Protein AF-A0A2S4JMT6-F1 (afdb_monomer)

pLDDT: mean 76.38, std 19.63, range [36.38, 97.0]

Secondary structure (DSSP, 8-state):
-----------------------------------PPPSS--EEHHHHHHHHHHHHHH-EEEE--TTSPPEEEE-SSGGGEEEEEEEE-SS-SSGGG-EEEEEEETTEEP-TTTEEEEETTEEEEHHHHHSPTTPPPPTT--SB----S--

Mean predicted aligned error: 13.07 Å

Nearest PDB structures (foldseek):
  2mj6-assembly1_A  TM=2.760E-01  e=1.254E+00  Streptomyces coelicolor A3(2)
  8eqz-assembly1_B  TM=3.797E-01  e=4.577E+00  Homo sapiens
  6gzx-assembly1_b1  TM=2.491E-01  e=8.479E+00  Thermus thermophilus HB8

Structure (mmCIF, N/CA/C/O backbone):
data_AF-A0A2S4JMT6-F1
#
_entry.id   AF-A0A2S4JMT6-F1
#
loop_
_atom_site.group_PDB
_atom_site.id
_atom_site.type_symbol
_atom_site.label_atom_id
_atom_site.label_alt_id
_atom_site.label_comp_id
_atom_site.label_asym_id
_atom_site.label_entity_id
_atom_site.label_seq_id
_atom_site.pdbx_PDB_ins_code
_atom_site.Cartn_x
_atom_site.Cartn_y
_atom_site.Cartn_z
_atom_site.occupancy
_atom_site.B_iso_or_equiv
_atom_site.auth_seq_id
_atom_sit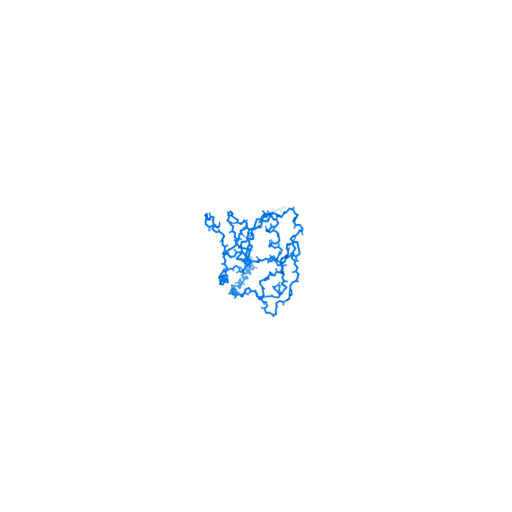e.auth_comp_id
_atom_site.auth_asym_id
_atom_site.auth_atom_id
_atom_site.pdbx_PDB_model_num
ATOM 1 N N . MET A 1 1 ? 59.082 70.471 -15.779 1.00 41.16 1 MET A N 1
ATOM 2 C CA . MET A 1 1 ? 57.908 71.253 -16.223 1.00 41.16 1 MET A CA 1
ATOM 3 C C . MET A 1 1 ? 57.078 70.387 -17.171 1.00 41.16 1 MET A C 1
ATOM 5 O O . MET A 1 1 ? 57.614 69.914 -18.160 1.00 41.16 1 MET A O 1
ATOM 9 N N . ARG A 1 2 ? 55.826 70.086 -16.802 1.00 39.19 2 ARG A N 1
ATOM 10 C CA . ARG A 1 2 ? 54.745 69.527 -17.658 1.00 39.19 2 ARG A CA 1
ATOM 11 C C . ARG A 1 2 ? 54.065 70.693 -18.427 1.00 39.19 2 ARG A C 1
ATOM 13 O O . ARG A 1 2 ? 54.326 71.822 -18.012 1.00 39.19 2 ARG A O 1
ATOM 20 N N . PRO A 1 3 ? 53.047 70.509 -19.304 1.00 58.06 3 PRO A N 1
ATOM 21 C CA . PRO A 1 3 ? 52.655 69.427 -20.250 1.00 58.06 3 PRO A CA 1
ATOM 22 C C . PRO A 1 3 ? 52.138 69.988 -21.619 1.00 58.06 3 PRO A C 1
ATOM 24 O O . PRO A 1 3 ? 52.069 71.195 -21.746 1.00 58.06 3 PRO A O 1
ATOM 27 N N . VAL A 1 4 ? 51.715 69.144 -22.587 1.00 45.31 4 VAL A N 1
ATOM 28 C CA . VAL A 1 4 ? 50.576 69.294 -23.566 1.00 45.31 4 VAL A CA 1
ATOM 29 C C . VAL A 1 4 ? 50.489 67.930 -24.308 1.00 45.31 4 VAL A C 1
ATOM 31 O O . VAL A 1 4 ? 51.451 67.577 -24.974 1.00 45.31 4 VAL A O 1
ATOM 34 N N . ILE A 1 5 ? 49.628 66.941 -24.013 1.00 49.69 5 ILE A N 1
ATOM 35 C CA . ILE A 1 5 ? 48.172 66.680 -24.199 1.00 49.69 5 ILE A CA 1
ATOM 36 C C . ILE A 1 5 ? 47.653 66.656 -25.659 1.00 49.69 5 ILE A C 1
ATOM 38 O O . ILE A 1 5 ? 47.797 67.632 -26.385 1.00 49.69 5 ILE A O 1
ATOM 42 N N . PHE A 1 6 ? 46.917 65.562 -25.954 1.00 40.28 6 PHE A N 1
ATOM 43 C CA . PHE A 1 6 ? 45.933 65.285 -27.026 1.00 40.28 6 PHE A CA 1
ATOM 44 C C . PHE A 1 6 ? 46.486 64.504 -28.241 1.00 40.28 6 PHE A C 1
ATOM 46 O O . PHE A 1 6 ? 47.580 64.775 -28.699 1.00 40.28 6 PHE A O 1
ATOM 53 N N . LEU A 1 7 ? 45.821 63.496 -28.826 1.00 41.53 7 LEU A N 1
ATOM 54 C CA . LEU A 1 7 ? 44.419 63.060 -28.794 1.00 41.53 7 LEU A CA 1
ATOM 55 C C . LEU A 1 7 ? 44.310 61.664 -29.475 1.00 41.53 7 LEU A C 1
ATOM 57 O O . LEU A 1 7 ? 45.077 61.364 -30.381 1.00 41.53 7 LEU A O 1
ATOM 61 N N . ARG A 1 8 ? 43.251 60.919 -29.129 1.00 44.44 8 ARG A N 1
ATOM 62 C CA . ARG A 1 8 ? 42.564 59.835 -29.883 1.00 44.44 8 ARG A CA 1
ATOM 63 C C . ARG A 1 8 ? 43.313 58.531 -30.157 1.00 44.44 8 ARG A C 1
ATOM 65 O O . ARG A 1 8 ? 44.068 58.415 -31.110 1.00 44.44 8 ARG A O 1
ATOM 72 N N . SER A 1 9 ? 42.859 57.481 -29.482 1.00 48.38 9 SER A N 1
ATOM 73 C CA . SER A 1 9 ? 42.228 56.347 -30.171 1.00 48.38 9 SER A CA 1
ATOM 74 C C . SER A 1 9 ? 41.332 55.612 -29.182 1.00 48.38 9 SER A C 1
ATOM 76 O O . SER A 1 9 ? 41.787 54.858 -28.330 1.00 48.38 9 SER A O 1
ATOM 78 N N . ALA A 1 10 ? 40.039 55.914 -29.268 1.00 49.84 10 ALA A N 1
ATOM 79 C CA . ALA A 1 10 ? 38.990 55.053 -28.761 1.00 49.84 10 ALA A CA 1
ATOM 80 C C . ALA A 1 10 ? 38.895 53.855 -29.704 1.00 49.84 10 ALA A C 1
ATOM 82 O O . ALA A 1 10 ? 38.782 54.087 -30.903 1.00 49.84 10 ALA A O 1
ATOM 83 N N . LEU A 1 11 ? 38.883 52.618 -29.207 1.00 44.47 11 LEU A N 1
ATOM 84 C CA . LEU A 1 11 ? 38.161 51.559 -29.908 1.00 44.47 11 LEU A CA 1
ATOM 85 C C . LEU A 1 11 ? 37.846 50.365 -28.998 1.00 44.47 11 LEU A C 1
ATOM 87 O O . LEU A 1 11 ? 38.727 49.733 -28.427 1.00 44.47 11 LEU A O 1
ATOM 91 N N . ALA A 1 12 ? 36.546 50.085 -28.959 1.00 49.06 12 ALA A N 1
ATOM 92 C CA . ALA A 1 12 ? 35.906 48.794 -28.748 1.00 49.06 12 ALA A CA 1
ATOM 93 C C . ALA A 1 12 ? 36.090 48.094 -27.392 1.00 49.06 12 ALA A C 1
ATOM 95 O O . ALA A 1 12 ? 36.741 47.061 -27.259 1.00 49.06 12 ALA A O 1
ATOM 96 N N . LEU A 1 13 ? 35.311 48.582 -26.426 1.00 43.62 13 LEU A N 1
ATOM 97 C CA . LEU A 1 13 ? 34.627 47.746 -25.443 1.00 43.62 13 LEU A CA 1
ATOM 98 C C . LEU A 1 13 ? 33.766 46.699 -26.192 1.00 43.62 13 LEU A C 1
ATOM 100 O O . LEU A 1 13 ? 32.631 46.985 -26.571 1.00 43.62 13 LEU A O 1
ATOM 104 N N . SER A 1 14 ? 34.311 45.511 -26.473 1.00 46.12 14 SER A N 1
ATOM 105 C CA . SER A 1 14 ? 33.536 44.411 -27.065 1.00 46.12 14 SER A CA 1
ATOM 106 C C . SER A 1 14 ? 32.769 43.672 -25.979 1.00 46.12 14 SER A C 1
ATOM 108 O O . SER A 1 14 ? 33.278 42.799 -25.281 1.00 46.12 14 SER A O 1
ATOM 110 N N . LEU A 1 15 ? 31.512 44.081 -25.869 1.00 46.81 15 LEU A N 1
ATOM 111 C CA . LEU A 1 15 ? 30.407 43.336 -25.302 1.00 46.81 15 LEU A CA 1
ATOM 112 C C . LEU A 1 15 ? 30.307 41.972 -26.021 1.00 46.81 15 LEU A C 1
ATOM 114 O O . LEU A 1 15 ? 29.934 41.912 -27.188 1.00 46.81 15 LEU A O 1
ATOM 118 N N . ALA A 1 16 ? 30.619 40.879 -25.331 1.00 46.53 16 ALA A N 1
ATOM 119 C CA . ALA A 1 16 ? 30.166 39.535 -25.704 1.00 46.53 16 ALA A CA 1
ATOM 120 C C . ALA A 1 16 ? 29.554 38.855 -24.473 1.00 46.53 16 ALA A C 1
ATOM 122 O O . ALA A 1 16 ? 29.935 37.773 -24.035 1.00 46.53 16 ALA A O 1
ATOM 123 N N . LEU A 1 17 ? 28.586 39.565 -23.896 1.00 46.56 17 LEU A N 1
ATOM 124 C CA . LEU A 1 17 ? 27.494 38.998 -23.127 1.00 46.56 17 LEU A CA 1
ATOM 125 C C . LEU A 1 17 ? 26.659 38.167 -24.116 1.00 46.56 17 LEU A C 1
ATOM 127 O O . LEU A 1 17 ? 25.979 38.765 -24.938 1.00 46.56 17 LEU A O 1
ATOM 131 N N . CYS A 1 18 ? 26.804 36.839 -24.119 1.00 43.44 18 CYS A N 1
ATOM 132 C CA . CYS A 1 18 ? 25.814 35.849 -24.591 1.00 43.44 18 CYS A CA 1
ATOM 133 C C . CYS A 1 18 ? 26.478 34.476 -24.759 1.00 43.44 18 CYS A C 1
ATOM 135 O O . CYS A 1 18 ? 26.670 33.987 -25.865 1.00 43.44 18 CYS A O 1
ATOM 137 N N . LEU A 1 19 ? 26.824 33.835 -23.646 1.00 44.47 19 LEU A N 1
ATOM 138 C CA . LEU A 1 19 ? 26.991 32.377 -23.607 1.00 44.47 19 LEU A CA 1
ATOM 139 C C . LEU A 1 19 ? 26.554 31.832 -22.245 1.00 44.47 19 LEU A C 1
ATOM 141 O O . LEU A 1 19 ? 27.105 30.878 -21.717 1.00 44.47 19 LEU A O 1
ATOM 145 N N . ILE A 1 20 ? 25.496 32.423 -21.689 1.00 49.88 20 ILE A N 1
ATOM 146 C CA . ILE A 1 20 ? 24.568 31.636 -20.885 1.00 49.88 20 ILE A CA 1
ATOM 147 C C . ILE A 1 20 ? 23.574 31.111 -21.909 1.00 49.88 20 ILE A C 1
ATOM 149 O O . ILE A 1 20 ? 22.512 31.689 -22.117 1.00 49.88 20 ILE A O 1
ATOM 153 N N . ALA A 1 21 ? 23.963 30.057 -22.628 1.00 50.31 21 ALA A N 1
ATOM 154 C CA . ALA A 1 21 ? 22.945 29.197 -23.192 1.00 50.31 21 ALA A CA 1
ATOM 155 C C . ALA A 1 21 ? 22.113 28.758 -21.983 1.00 50.31 21 ALA A C 1
ATOM 157 O O . ALA A 1 21 ? 22.683 28.143 -21.073 1.00 50.31 21 ALA A O 1
ATOM 158 N N . PRO A 1 22 ? 20.809 29.072 -21.892 1.00 44.34 22 PRO A N 1
ATOM 159 C CA . PRO A 1 22 ? 19.992 28.234 -21.056 1.00 44.34 22 PRO A CA 1
ATOM 160 C C . PRO A 1 22 ? 20.200 26.846 -21.659 1.00 44.34 22 PRO A C 1
ATOM 162 O O . PRO A 1 22 ? 19.823 26.597 -22.806 1.00 44.34 22 PRO A O 1
ATOM 165 N N . LEU A 1 23 ? 20.824 25.938 -20.904 1.00 45.91 23 LEU A N 1
ATOM 166 C CA . LEU A 1 23 ? 20.412 24.552 -20.985 1.00 45.91 23 LEU A CA 1
ATOM 167 C C . LEU A 1 23 ? 18.925 24.594 -20.624 1.00 45.91 23 LEU A C 1
ATOM 169 O O . LEU A 1 23 ? 18.527 24.350 -19.490 1.00 45.91 23 LEU A O 1
ATOM 173 N N . ALA A 1 24 ? 18.093 24.941 -21.605 1.00 43.03 24 ALA A N 1
ATOM 174 C CA . ALA A 1 24 ? 16.809 24.329 -21.765 1.00 43.03 24 ALA A CA 1
ATOM 175 C C . ALA A 1 24 ? 17.160 22.856 -21.947 1.00 43.03 24 ALA A C 1
ATOM 177 O O . ALA A 1 24 ? 17.302 22.345 -23.055 1.00 43.03 24 ALA A O 1
ATOM 178 N N . THR A 1 25 ? 17.392 22.187 -20.816 1.00 45.88 25 THR A N 1
ATOM 179 C CA . THR A 1 25 ? 16.994 20.810 -20.658 1.00 45.88 25 THR A CA 1
ATOM 180 C C . THR A 1 25 ? 15.616 20.787 -21.279 1.00 45.88 25 THR A C 1
ATOM 182 O O . THR A 1 25 ? 14.672 21.370 -20.742 1.00 45.88 25 THR A O 1
ATOM 185 N N . LEU A 1 26 ? 15.527 20.207 -22.479 1.00 39.06 26 LEU A N 1
ATOM 186 C CA . LEU A 1 26 ? 14.291 19.610 -22.923 1.00 39.06 26 LEU A CA 1
ATOM 187 C C . LEU A 1 26 ? 13.885 18.766 -21.720 1.00 39.06 26 LEU A C 1
ATOM 189 O O . LEU A 1 26 ? 14.462 17.709 -21.464 1.00 39.06 26 LEU A O 1
ATOM 193 N N . HIS A 1 27 ? 12.971 19.298 -20.910 1.00 40.47 27 HIS A N 1
ATOM 194 C CA . HIS A 1 27 ? 12.158 18.482 -20.052 1.00 40.47 27 HIS A CA 1
ATOM 195 C C . HIS A 1 27 ? 11.484 17.590 -21.071 1.00 40.47 27 HIS A C 1
ATOM 197 O O . HIS A 1 27 ? 10.571 18.019 -21.779 1.00 40.47 27 HIS A O 1
ATOM 203 N N . ALA A 1 28 ? 12.040 16.395 -21.248 1.00 39.59 28 ALA A N 1
ATOM 204 C CA . ALA A 1 28 ? 11.325 15.319 -21.863 1.00 39.59 28 ALA A CA 1
ATOM 205 C C . ALA A 1 28 ? 10.047 15.243 -21.036 1.00 39.59 28 ALA A C 1
ATOM 207 O O . ALA A 1 28 ? 10.032 14.717 -19.924 1.00 39.59 28 ALA A O 1
ATOM 208 N N . SER A 1 29 ? 8.978 15.842 -21.556 1.00 42.84 29 SER A N 1
ATOM 209 C CA . SER A 1 29 ? 7.625 15.452 -21.230 1.00 42.84 29 SER A CA 1
ATOM 210 C C . SER A 1 29 ? 7.503 14.054 -21.819 1.00 42.84 29 SER A C 1
ATOM 212 O O . SER A 1 29 ? 6.924 13.833 -22.880 1.00 42.84 29 SER A O 1
ATOM 214 N N . GLY A 1 30 ? 8.207 13.111 -21.187 1.00 43.75 30 GLY A N 1
ATOM 215 C CA . GLY A 1 30 ? 7.976 11.707 -21.378 1.00 43.75 30 GLY A CA 1
ATOM 216 C C . GLY A 1 30 ? 6.520 11.563 -21.018 1.00 43.75 30 GLY A C 1
ATOM 217 O O . GLY A 1 30 ? 6.140 11.836 -19.878 1.00 43.75 30 GLY A O 1
ATOM 218 N N . ARG A 1 31 ? 5.698 11.248 -22.021 1.00 44.75 31 ARG A N 1
ATOM 219 C CA . ARG A 1 31 ? 4.368 10.696 -21.800 1.00 44.75 31 ARG A CA 1
ATOM 220 C C . ARG A 1 31 ? 4.530 9.737 -20.632 1.00 44.75 31 ARG A C 1
ATOM 222 O O . ARG A 1 31 ? 5.296 8.784 -20.756 1.00 44.75 31 ARG A O 1
ATOM 229 N N . ILE A 1 32 ? 3.938 10.069 -19.485 1.00 49.00 32 ILE A N 1
ATOM 230 C CA . ILE A 1 32 ? 3.978 9.200 -18.316 1.00 49.00 32 ILE A CA 1
ATOM 231 C C . ILE A 1 32 ? 3.219 7.970 -18.784 1.00 49.00 32 ILE A C 1
ATOM 233 O O . ILE A 1 32 ? 1.994 7.997 -18.870 1.00 49.00 32 ILE A O 1
ATOM 237 N N . ALA A 1 33 ? 3.950 6.957 -19.238 1.00 51.31 33 ALA A N 1
ATOM 238 C CA . ALA A 1 33 ? 3.353 5.701 -19.613 1.00 51.31 33 ALA A CA 1
ATOM 239 C C . ALA A 1 33 ? 2.625 5.211 -18.358 1.00 51.31 33 ALA A C 1
ATOM 241 O O . ALA A 1 33 ? 3.193 5.126 -17.267 1.00 51.31 33 ALA A O 1
ATOM 242 N N . ILE A 1 34 ? 1.317 5.034 -18.489 1.00 54.62 34 ILE A N 1
ATOM 243 C CA . ILE A 1 34 ? 0.459 4.529 -17.426 1.00 54.62 34 ILE A CA 1
ATOM 244 C C . ILE A 1 34 ? 0.787 3.035 -17.334 1.00 54.62 34 ILE A C 1
ATOM 246 O O . ILE A 1 34 ? 0.268 2.240 -18.109 1.00 54.62 34 ILE A O 1
ATOM 250 N N . HIS A 1 35 ? 1.723 2.670 -16.455 1.00 61.09 35 HIS A N 1
ATOM 251 C CA . HIS A 1 35 ? 2.130 1.278 -16.237 1.00 61.09 35 HIS A CA 1
ATOM 252 C C . HIS A 1 35 ? 1.276 0.637 -15.145 1.00 61.09 35 HIS A C 1
ATOM 254 O O . HIS A 1 35 ? 1.479 0.994 -13.984 1.00 61.09 35 HIS A O 1
ATOM 260 N N . PRO A 1 36 ? 0.348 -0.279 -15.471 1.00 65.38 36 PRO A N 1
ATOM 261 C CA . PRO A 1 36 ? -0.585 -0.820 -14.489 1.00 65.38 36 PRO A CA 1
ATOM 262 C C . PRO A 1 36 ? 0.155 -1.335 -13.253 1.00 65.38 36 PRO A C 1
ATOM 264 O O . PRO A 1 36 ? 1.253 -1.887 -13.350 1.00 65.38 36 PRO A O 1
ATOM 267 N N . ALA A 1 37 ? -0.432 -1.116 -12.078 1.00 71.19 37 ALA A N 1
ATOM 268 C CA . ALA A 1 37 ? 0.124 -1.673 -10.857 1.00 71.19 37 ALA A CA 1
ATOM 269 C C . ALA A 1 37 ? 0.213 -3.210 -10.977 1.00 71.19 37 ALA A C 1
ATOM 271 O O . ALA A 1 37 ? -0.699 -3.820 -11.540 1.00 71.19 37 ALA A O 1
ATOM 272 N N . PRO A 1 38 ? 1.295 -3.835 -10.478 1.00 75.56 38 PRO A N 1
ATOM 273 C CA . PRO A 1 38 ? 1.465 -5.282 -10.565 1.00 75.56 38 PRO A CA 1
ATOM 274 C C . PRO A 1 38 ? 0.361 -6.020 -9.795 1.00 75.56 38 PRO A C 1
ATOM 276 O O . PRO A 1 38 ? -0.194 -5.474 -8.841 1.00 75.56 38 PRO A O 1
ATOM 279 N N . ASP A 1 39 ? 0.081 -7.263 -10.190 1.00 76.25 39 ASP A N 1
ATOM 280 C CA . ASP A 1 39 ? -0.805 -8.187 -9.474 1.00 76.25 39 ASP A CA 1
ATOM 281 C C . ASP A 1 39 ? 0.004 -9.424 -9.025 1.00 76.25 39 ASP A C 1
ATOM 283 O O . ASP A 1 39 ? 0.557 -10.118 -9.885 1.00 76.25 39 ASP A O 1
ATOM 287 N N . PRO A 1 40 ? 0.156 -9.691 -7.711 1.00 84.06 40 PRO A N 1
ATOM 288 C CA . PRO A 1 40 ? -0.391 -8.937 -6.579 1.00 84.06 40 PRO A CA 1
ATOM 289 C C . PRO A 1 40 ? 0.210 -7.530 -6.433 1.00 84.06 40 PRO A C 1
ATOM 291 O O . PRO A 1 40 ? 1.371 -7.284 -6.782 1.00 84.06 40 PRO A O 1
ATOM 294 N N . PHE A 1 41 ? -0.580 -6.607 -5.868 1.00 88.75 41 PHE A N 1
ATOM 295 C CA . PHE A 1 41 ? -0.157 -5.219 -5.663 1.00 88.75 41 PHE A CA 1
ATOM 296 C C . PHE A 1 41 ? 1.081 -5.140 -4.774 1.00 88.75 41 PHE A C 1
ATOM 298 O O . PHE A 1 41 ? 1.085 -5.588 -3.629 1.00 88.75 41 PHE A O 1
ATOM 305 N N . THR A 1 42 ? 2.130 -4.517 -5.301 1.00 92.31 42 THR A N 1
ATOM 306 C CA . THR A 1 42 ? 3.393 -4.294 -4.601 1.00 92.31 42 THR A CA 1
ATOM 307 C C . THR A 1 42 ? 3.933 -2.906 -4.907 1.00 92.31 42 THR A C 1
ATOM 309 O O . THR A 1 42 ? 3.702 -2.325 -5.970 1.00 92.31 42 THR A O 1
ATOM 312 N N . LEU A 1 43 ? 4.699 -2.367 -3.965 1.00 91.62 43 LEU A N 1
ATOM 313 C CA . LEU A 1 43 ? 5.297 -1.044 -4.074 1.00 91.62 43 LEU A CA 1
ATOM 314 C C . LEU A 1 43 ? 6.711 -1.128 -4.634 1.00 91.62 43 LEU A C 1
ATOM 316 O O . LEU A 1 43 ? 7.448 -2.071 -4.350 1.00 91.62 43 LEU A O 1
ATOM 320 N N . ASN A 1 44 ? 7.130 -0.108 -5.381 1.00 90.69 44 ASN A N 1
ATOM 321 C CA . ASN A 1 44 ? 8.559 0.084 -5.621 1.00 90.69 44 ASN A CA 1
ATOM 322 C C . ASN A 1 44 ? 9.259 0.578 -4.339 1.00 90.69 44 ASN A C 1
ATOM 324 O O . ASN A 1 44 ? 8.609 0.999 -3.381 1.00 90.69 44 ASN A O 1
ATOM 328 N N . SER A 1 45 ? 10.595 0.581 -4.333 1.00 89.62 45 SER A N 1
ATOM 329 C CA . SER A 1 45 ? 11.403 0.979 -3.168 1.00 89.62 45 SER A CA 1
ATOM 330 C C . SER A 1 45 ? 11.023 2.347 -2.578 1.00 89.62 45 SER A C 1
ATOM 332 O O . SER A 1 45 ? 10.984 2.509 -1.359 1.00 89.62 45 SER A O 1
ATOM 334 N N . ARG A 1 46 ? 10.744 3.345 -3.430 1.00 89.62 46 ARG A N 1
ATOM 335 C CA . ARG A 1 46 ? 10.426 4.713 -2.995 1.00 89.62 46 ARG A CA 1
ATOM 336 C C . ARG A 1 46 ? 9.056 4.768 -2.331 1.00 89.62 46 ARG A C 1
ATOM 338 O O . ARG A 1 46 ? 8.927 5.327 -1.242 1.00 89.62 46 ARG A O 1
ATOM 345 N N . ASP A 1 47 ? 8.061 4.174 -2.978 1.00 90.62 47 ASP A N 1
ATOM 346 C CA . ASP A 1 47 ? 6.694 4.166 -2.471 1.00 90.62 47 ASP A CA 1
ATOM 347 C C . ASP A 1 47 ? 6.578 3.305 -1.212 1.00 90.62 47 ASP A C 1
ATOM 349 O O . ASP A 1 47 ? 5.860 3.682 -0.295 1.00 90.62 47 ASP A O 1
ATOM 353 N N . ALA A 1 48 ? 7.356 2.223 -1.094 1.00 93.19 48 ALA A N 1
ATOM 354 C CA . ALA A 1 48 ? 7.421 1.410 0.120 1.00 93.19 48 ALA A CA 1
ATOM 355 C C . ALA A 1 48 ? 7.892 2.227 1.333 1.00 93.19 48 ALA A C 1
ATOM 357 O O . ALA A 1 48 ? 7.247 2.214 2.382 1.00 93.19 48 ALA A O 1
ATOM 358 N N . VAL A 1 49 ? 8.975 2.999 1.183 1.00 93.38 49 VAL A N 1
ATOM 359 C CA . VAL A 1 49 ? 9.465 3.897 2.243 1.00 93.38 49 VAL A CA 1
ATOM 360 C C . VAL A 1 49 ? 8.420 4.960 2.581 1.00 93.38 49 VAL A C 1
ATOM 362 O O . VAL A 1 49 ? 8.159 5.222 3.759 1.00 93.38 49 VAL A O 1
ATOM 365 N N . GLN A 1 50 ? 7.795 5.558 1.563 1.00 92.38 50 GLN A N 1
ATOM 366 C CA . GLN A 1 50 ? 6.772 6.577 1.769 1.00 92.38 50 GLN A CA 1
ATOM 367 C C . GLN A 1 50 ? 5.537 6.008 2.488 1.00 92.38 50 GLN A C 1
ATOM 369 O O . GLN A 1 50 ? 5.037 6.642 3.417 1.00 92.38 50 GLN A O 1
ATOM 374 N N . ALA A 1 51 ? 5.071 4.821 2.104 1.00 92.50 51 ALA A N 1
ATOM 375 C CA . ALA A 1 51 ? 3.939 4.140 2.718 1.00 92.50 51 ALA A CA 1
ATOM 376 C C . ALA A 1 51 ? 4.214 3.809 4.186 1.00 92.50 51 ALA A C 1
ATOM 378 O O . ALA A 1 51 ? 3.417 4.181 5.046 1.00 92.50 51 ALA A O 1
ATOM 379 N N . VAL A 1 52 ? 5.378 3.226 4.495 1.00 94.31 52 VAL A N 1
ATOM 380 C CA . VAL A 1 52 ? 5.794 2.960 5.882 1.00 94.31 52 VAL A CA 1
ATOM 381 C C . VAL A 1 52 ? 5.787 4.246 6.707 1.00 94.31 52 VAL A C 1
ATOM 383 O O . VAL A 1 52 ? 5.219 4.281 7.799 1.00 94.31 52 VAL A O 1
ATOM 386 N N . TRP A 1 53 ? 6.370 5.327 6.185 1.00 92.56 53 TRP A N 1
ATOM 387 C CA . TRP A 1 53 ? 6.406 6.606 6.891 1.00 92.56 53 TRP A CA 1
ATOM 388 C C . TRP A 1 53 ? 5.005 7.195 7.110 1.00 92.56 53 TRP A C 1
ATOM 390 O O . TRP A 1 53 ? 4.691 7.651 8.211 1.00 92.56 53 TRP A O 1
ATOM 400 N N . MET A 1 54 ? 4.144 7.155 6.090 1.00 91.19 54 MET A N 1
ATOM 401 C CA . MET A 1 54 ? 2.775 7.671 6.165 1.00 91.19 54 MET A CA 1
ATOM 402 C C . MET A 1 54 ? 1.918 6.891 7.166 1.00 91.19 54 MET A C 1
ATOM 404 O O . MET A 1 54 ? 1.272 7.508 8.015 1.00 91.19 54 MET A O 1
ATOM 408 N N . ILE A 1 55 ? 1.949 5.558 7.117 1.00 91.44 55 ILE A N 1
ATOM 409 C CA . ILE A 1 55 ? 1.160 4.705 8.014 1.00 91.44 55 ILE A CA 1
ATOM 410 C C . ILE A 1 55 ? 1.628 4.899 9.462 1.00 91.44 55 ILE A C 1
ATOM 412 O O . ILE A 1 55 ? 0.807 5.219 10.325 1.00 91.44 55 ILE A O 1
ATOM 416 N N . ARG A 1 56 ? 2.944 4.841 9.723 1.00 91.38 56 ARG A N 1
ATOM 417 C CA . ARG A 1 56 ? 3.518 5.079 11.063 1.00 91.38 56 ARG A CA 1
ATOM 418 C C . ARG A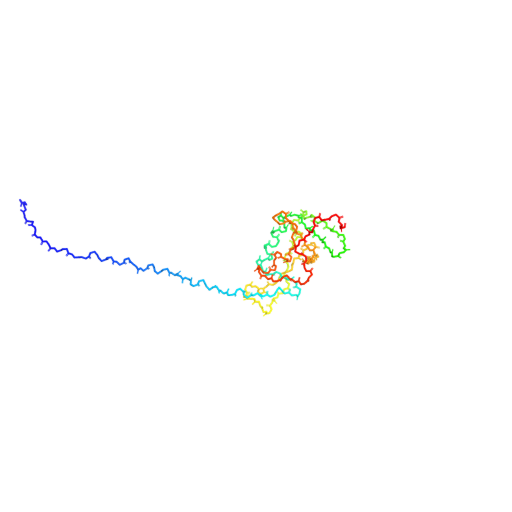 1 56 ? 3.151 6.453 11.623 1.00 91.38 56 ARG A C 1
ATOM 420 O O . ARG A 1 56 ? 2.871 6.578 12.812 1.00 91.38 56 ARG A O 1
ATOM 427 N N . ARG A 1 57 ? 3.129 7.489 10.779 1.00 89.25 57 ARG A N 1
ATOM 428 C CA . ARG A 1 57 ? 2.740 8.845 11.192 1.00 89.25 57 ARG A CA 1
ATOM 429 C C . ARG A 1 57 ? 1.248 8.957 11.502 1.00 89.25 57 ARG A C 1
ATOM 431 O O . ARG A 1 57 ? 0.885 9.705 12.405 1.00 89.25 57 ARG A O 1
ATOM 438 N N . SER A 1 58 ? 0.396 8.246 10.765 1.00 86.69 58 SER A N 1
ATOM 439 C CA . SER A 1 58 ? -1.050 8.252 11.009 1.00 86.69 58 SER A CA 1
ATOM 440 C C . SER A 1 58 ? -1.432 7.540 12.311 1.00 86.69 58 SER A C 1
ATOM 442 O O . SER A 1 58 ? -2.427 7.918 12.927 1.00 86.69 58 SER A O 1
ATOM 444 N N . ARG A 1 59 ? -0.636 6.536 12.724 1.00 86.44 59 ARG A N 1
ATOM 445 C CA . ARG A 1 59 ? -0.874 5.602 13.847 1.00 86.44 59 ARG A CA 1
ATOM 446 C C . ARG A 1 59 ? -2.179 4.802 13.780 1.00 86.44 59 ARG A C 1
ATOM 448 O O . ARG A 1 59 ? -2.417 3.983 14.659 1.00 86.44 59 ARG A O 1
ATOM 455 N N . LEU A 1 60 ? -3.003 5.035 12.766 1.00 88.12 60 LEU A N 1
ATOM 456 C CA . LEU A 1 60 ? -4.337 4.483 12.623 1.00 88.12 60 LEU A CA 1
ATOM 457 C C . LEU A 1 60 ? -4.456 3.862 11.240 1.00 88.12 60 LEU A C 1
ATOM 459 O O . LEU A 1 60 ? -4.378 4.562 10.228 1.00 88.12 60 LEU A O 1
ATOM 463 N N . LEU A 1 61 ? -4.684 2.561 11.227 1.00 91.81 61 LEU A N 1
ATOM 464 C CA . LEU A 1 61 ? -5.030 1.792 10.051 1.00 91.81 61 LEU A CA 1
ATOM 465 C C . LEU A 1 61 ? -6.446 1.254 10.261 1.00 91.81 61 LEU A C 1
ATOM 467 O O . LEU A 1 61 ? -6.762 0.762 11.337 1.00 91.81 61 LEU A O 1
ATOM 471 N N . ILE A 1 62 ? -7.308 1.371 9.259 1.00 92.44 62 ILE A N 1
ATOM 472 C CA . ILE A 1 62 ? -8.627 0.739 9.278 1.00 92.44 62 ILE A CA 1
ATOM 473 C C . ILE A 1 62 ? -8.616 -0.379 8.250 1.00 92.44 62 ILE A C 1
ATOM 475 O O . ILE A 1 62 ? -8.377 -0.116 7.070 1.00 92.44 62 ILE A O 1
ATOM 479 N N . LEU A 1 63 ? -8.882 -1.602 8.697 1.00 92.44 63 LEU A N 1
ATOM 480 C CA . LEU A 1 63 ? -9.199 -2.716 7.819 1.00 92.44 63 LEU A CA 1
ATOM 481 C C . LEU A 1 63 ? -10.714 -2.715 7.609 1.00 92.44 63 LEU A C 1
ATOM 483 O O . LEU A 1 63 ? -11.476 -2.746 8.567 1.00 92.44 63 LEU A O 1
ATOM 487 N N . ALA A 1 64 ? -11.176 -2.631 6.373 1.00 92.12 64 ALA A N 1
ATOM 488 C CA . ALA A 1 64 ? -12.602 -2.599 6.075 1.00 92.12 64 ALA A CA 1
ATOM 489 C C . ALA A 1 64 ? -12.884 -3.547 4.914 1.00 92.12 64 ALA A C 1
ATOM 491 O O . ALA A 1 64 ? -12.934 -3.074 3.783 1.00 92.12 64 ALA A O 1
ATOM 492 N N . PRO A 1 65 ? -13.025 -4.863 5.131 1.00 88.81 65 PRO A N 1
ATOM 493 C CA . PRO A 1 65 ? -13.389 -5.806 4.075 1.00 88.81 65 PRO A CA 1
ATOM 494 C C . PRO A 1 65 ? -14.786 -5.499 3.491 1.00 88.81 65 PRO A C 1
ATOM 496 O O . PRO A 1 65 ? -15.596 -4.813 4.121 1.00 88.81 65 PRO A O 1
ATOM 499 N N . PRO A 1 66 ? -15.095 -5.934 2.258 1.00 85.62 66 PRO A N 1
ATOM 500 C CA . PRO A 1 66 ? -16.424 -5.742 1.682 1.00 85.62 66 PRO A CA 1
ATOM 501 C C . PRO A 1 66 ? -17.466 -6.578 2.441 1.00 85.62 66 PRO A C 1
ATOM 503 O O . PRO A 1 66 ? -17.310 -7.788 2.573 1.00 85.62 66 PRO A O 1
ATOM 506 N N . GLY A 1 67 ? -18.536 -5.935 2.922 1.00 84.69 67 GLY A N 1
ATOM 507 C CA . GLY A 1 67 ? -19.644 -6.609 3.616 1.00 84.69 67 GLY A CA 1
ATOM 508 C C . GLY A 1 67 ? -19.311 -7.161 5.008 1.00 84.69 67 GLY A C 1
ATOM 509 O O . GLY A 1 67 ? -20.099 -7.939 5.536 1.00 84.69 67 GLY A O 1
ATOM 510 N N . GLY A 1 68 ? -18.162 -6.793 5.581 1.00 84.88 68 GLY A N 1
ATOM 511 C CA . GLY A 1 68 ? -17.769 -7.162 6.940 1.00 84.88 68 GLY A CA 1
ATOM 512 C C . GLY A 1 68 ? -17.542 -5.945 7.832 1.00 84.88 68 GLY A C 1
ATOM 513 O O . GLY A 1 68 ? -17.496 -4.806 7.356 1.00 84.88 68 GLY A O 1
ATOM 514 N N . ASP A 1 69 ? -17.358 -6.213 9.123 1.00 87.38 69 ASP A N 1
ATOM 515 C CA . ASP A 1 69 ? -17.089 -5.181 10.119 1.00 87.38 69 ASP A CA 1
ATOM 516 C C . ASP A 1 69 ? -15.748 -4.488 9.863 1.00 87.38 69 ASP A C 1
ATOM 518 O O . ASP A 1 69 ? -14.764 -5.089 9.419 1.00 87.38 69 ASP A O 1
ATOM 522 N N . ARG A 1 70 ? -15.707 -3.192 10.175 1.00 90.62 70 ARG A N 1
ATOM 523 C CA . ARG A 1 70 ? -14.476 -2.403 10.122 1.00 90.62 70 ARG A CA 1
ATOM 524 C C . ARG A 1 70 ? -13.640 -2.705 11.363 1.00 90.62 70 ARG A C 1
ATOM 526 O O . ARG A 1 70 ? -14.100 -2.514 12.485 1.00 90.62 70 ARG A O 1
ATOM 533 N N . GLU A 1 71 ? -12.388 -3.081 11.163 1.00 92.31 71 GLU A N 1
ATOM 534 C CA . GLU A 1 71 ? -11.405 -3.234 12.226 1.00 92.31 71 GLU A CA 1
ATOM 535 C C . GLU A 1 71 ? -10.553 -1.967 12.333 1.00 92.31 71 GLU A C 1
ATOM 537 O O . GLU A 1 71 ? -9.965 -1.499 11.354 1.00 92.31 71 GLU A O 1
ATOM 542 N N . ILE A 1 72 ? -10.471 -1.405 13.538 1.00 91.44 72 ILE A N 1
ATOM 543 C CA . ILE A 1 72 ? -9.608 -0.262 13.828 1.00 91.44 72 ILE A CA 1
ATOM 544 C C . ILE A 1 72 ? -8.313 -0.772 14.451 1.00 91.44 72 ILE A C 1
ATOM 546 O O . ILE A 1 72 ? -8.303 -1.278 15.571 1.00 91.44 72 ILE A O 1
ATOM 550 N N . ILE A 1 73 ? -7.208 -0.572 13.744 1.00 91.56 73 ILE A N 1
ATOM 551 C CA . ILE A 1 73 ? -5.878 -0.997 14.155 1.00 91.56 73 ILE A CA 1
ATOM 552 C C . ILE A 1 73 ? -5.067 0.236 14.553 1.00 91.56 73 ILE A C 1
ATOM 554 O O . ILE A 1 73 ? -4.687 1.069 13.722 1.00 91.56 73 ILE A O 1
ATOM 558 N N . TYR A 1 74 ? -4.751 0.330 15.842 1.00 90.94 74 TYR A N 1
ATOM 559 C CA . TYR A 1 74 ? -3.791 1.301 16.355 1.00 90.94 74 TYR A CA 1
ATOM 560 C C . TYR A 1 74 ? -2.378 0.715 16.283 1.00 90.94 74 TYR A C 1
ATOM 562 O O . TYR A 1 74 ? -2.091 -0.323 16.878 1.00 90.94 74 TYR A O 1
ATOM 570 N N . LEU A 1 75 ? -1.473 1.385 15.567 1.00 89.50 75 LEU A N 1
ATOM 571 C CA . LEU A 1 75 ? -0.052 1.026 15.570 1.00 89.50 75 LEU A CA 1
ATOM 572 C C . LEU A 1 75 ? 0.589 1.527 16.871 1.00 89.50 75 LEU A C 1
ATOM 574 O O . LEU A 1 75 ? 1.132 2.633 16.919 1.00 89.50 75 LEU A O 1
ATOM 578 N N . GLU A 1 76 ? 0.514 0.710 17.922 1.00 88.69 76 GLU A N 1
ATOM 579 C CA . GLU A 1 76 ? 1.148 0.985 19.220 1.00 88.69 76 GLU A CA 1
ATOM 580 C C . GLU A 1 76 ? 2.674 1.034 19.097 1.00 88.69 76 GLU A C 1
ATOM 582 O O . GLU A 1 76 ? 3.311 1.990 19.543 1.00 88.69 76 GLU A O 1
ATOM 587 N N . ASN A 1 77 ? 3.251 0.038 18.421 1.00 90.56 77 ASN A N 1
ATOM 588 C CA . ASN A 1 77 ? 4.662 -0.006 18.077 1.00 90.56 77 ASN A CA 1
ATOM 589 C C . ASN A 1 77 ? 4.844 0.236 16.567 1.00 90.56 77 ASN A C 1
ATOM 591 O O . ASN A 1 77 ? 4.489 -0.620 15.756 1.00 90.56 77 ASN A O 1
ATOM 595 N N . PRO A 1 78 ? 5.438 1.368 16.143 1.00 85.75 78 PRO A N 1
ATOM 596 C CA . PRO A 1 78 ? 5.684 1.649 14.728 1.00 85.75 78 PRO A CA 1
ATOM 597 C C . PRO A 1 78 ? 6.556 0.601 14.025 1.00 85.75 78 PRO A C 1
ATOM 599 O O . PRO A 1 78 ? 6.512 0.509 12.796 1.00 85.75 78 PRO A O 1
ATOM 602 N N . LEU A 1 79 ? 7.369 -0.148 14.779 1.00 88.00 79 LEU A N 1
ATOM 603 C CA . LEU A 1 79 ? 8.241 -1.190 14.238 1.00 88.00 79 LEU A CA 1
ATOM 604 C C . LEU A 1 79 ? 7.472 -2.422 13.756 1.00 88.00 79 LEU A C 1
ATOM 606 O O . LEU A 1 79 ? 7.994 -3.131 12.908 1.00 88.00 79 LEU A O 1
ATOM 610 N N . ASP A 1 80 ? 6.228 -2.615 14.197 1.00 92.00 80 ASP A N 1
ATOM 611 C CA . ASP A 1 80 ? 5.386 -3.737 13.765 1.00 92.00 80 ASP A CA 1
ATOM 612 C C . ASP A 1 80 ? 5.006 -3.656 12.276 1.00 92.00 80 ASP A C 1
ATOM 614 O O . ASP A 1 80 ? 4.514 -4.632 11.711 1.00 92.00 80 ASP A O 1
ATOM 618 N N . LEU A 1 81 ? 5.211 -2.490 11.646 1.00 94.69 81 LEU A N 1
ATOM 619 C CA . LEU A 1 81 ? 5.039 -2.282 10.214 1.00 94.69 81 LEU A CA 1
ATOM 620 C C . LEU A 1 81 ? 6.385 -2.332 9.489 1.00 94.69 81 LEU A C 1
ATOM 622 O O . LEU A 1 81 ? 7.240 -1.461 9.692 1.00 94.69 81 LEU A O 1
ATOM 626 N N . GLU A 1 82 ? 6.518 -3.267 8.557 1.00 95.69 82 GLU A N 1
ATOM 627 C CA . GLU A 1 82 ? 7.743 -3.502 7.795 1.00 95.69 82 GLU A CA 1
ATOM 628 C C . GLU A 1 82 ? 7.476 -3.585 6.293 1.00 95.69 82 GLU A C 1
ATOM 630 O O . GLU A 1 82 ? 6.446 -4.092 5.858 1.00 95.69 82 GLU A O 1
ATOM 635 N N . ALA A 1 83 ? 8.435 -3.131 5.486 1.00 96.19 83 ALA A N 1
ATOM 636 C CA . ALA A 1 83 ? 8.458 -3.400 4.053 1.00 96.19 83 ALA A CA 1
ATOM 637 C C . ALA A 1 83 ? 9.393 -4.579 3.778 1.00 96.19 83 ALA A C 1
ATOM 639 O O . ALA A 1 83 ? 10.592 -4.495 4.049 1.00 96.19 83 ALA A O 1
ATOM 640 N N . ARG A 1 84 ? 8.862 -5.661 3.208 1.00 97.00 84 ARG A N 1
ATOM 641 C CA . ARG A 1 84 ? 9.629 -6.861 2.855 1.00 97.00 84 ARG A CA 1
ATOM 642 C C . ARG A 1 84 ? 9.738 -6.981 1.346 1.00 97.00 84 ARG A C 1
ATOM 644 O O . ARG A 1 84 ? 8.801 -6.664 0.617 1.00 97.00 84 ARG A O 1
ATOM 651 N N . TYR A 1 85 ? 10.906 -7.408 0.880 1.00 95.94 85 TYR A N 1
ATOM 652 C CA . TYR A 1 85 ? 11.157 -7.614 -0.541 1.00 95.94 85 TYR A CA 1
ATOM 653 C C . TYR A 1 85 ? 10.263 -8.743 -1.070 1.00 95.94 85 TYR A C 1
ATOM 655 O O . TYR A 1 85 ? 10.292 -9.848 -0.539 1.00 95.94 85 TYR A O 1
ATOM 663 N N . ALA A 1 86 ? 9.480 -8.442 -2.102 1.00 94.19 86 ALA A N 1
ATOM 664 C CA . ALA A 1 86 ? 8.496 -9.345 -2.697 1.00 94.19 86 ALA A CA 1
ATOM 665 C C . ALA A 1 86 ? 8.929 -9.883 -4.071 1.00 94.19 86 ALA A C 1
ATOM 667 O O . ALA A 1 86 ? 8.276 -10.764 -4.618 1.00 94.19 86 ALA A O 1
ATOM 668 N N . GLY A 1 87 ? 10.029 -9.370 -4.631 1.00 93.38 87 GLY A N 1
ATOM 669 C CA . GLY A 1 87 ? 10.572 -9.826 -5.906 1.00 93.38 87 GLY A CA 1
ATOM 670 C C . GLY A 1 87 ? 11.012 -8.687 -6.817 1.00 93.38 87 GLY A C 1
ATOM 671 O O . GLY A 1 87 ? 11.094 -7.523 -6.411 1.00 93.38 87 GLY A O 1
ATOM 672 N N . THR A 1 88 ? 11.292 -9.049 -8.063 1.00 91.75 88 THR A N 1
ATOM 673 C CA . THR A 1 88 ? 11.630 -8.115 -9.136 1.00 91.75 88 THR A CA 1
ATOM 674 C C . THR A 1 88 ? 10.541 -8.181 -10.193 1.00 91.75 88 THR A C 1
ATOM 676 O O . THR A 1 88 ? 10.200 -9.267 -10.652 1.00 91.75 88 THR A O 1
ATOM 679 N N . ASP A 1 89 ? 10.018 -7.029 -10.589 1.00 86.75 89 ASP A N 1
ATOM 680 C CA . ASP A 1 89 ? 9.149 -6.902 -11.751 1.00 86.75 89 ASP A CA 1
ATOM 681 C C . ASP A 1 89 ? 9.973 -7.095 -13.035 1.00 86.75 89 ASP A C 1
ATOM 683 O O . ASP A 1 89 ? 10.990 -6.407 -13.194 1.00 86.75 89 ASP A O 1
ATOM 687 N N . PRO A 1 90 ? 9.593 -8.041 -13.915 1.00 85.50 90 PRO A N 1
ATOM 688 C CA . PRO A 1 90 ? 10.308 -8.305 -15.158 1.00 85.50 90 PRO A CA 1
ATOM 689 C C . PRO A 1 90 ? 10.152 -7.195 -16.207 1.00 85.50 90 PRO A C 1
ATOM 691 O O . PRO A 1 90 ? 11.012 -7.105 -17.082 1.00 85.50 90 PRO A O 1
ATOM 694 N N . ASP A 1 91 ? 9.113 -6.357 -16.120 1.00 85.81 91 ASP A N 1
ATOM 695 C CA . ASP A 1 91 ? 8.835 -5.283 -17.085 1.00 85.81 91 ASP A CA 1
ATOM 696 C C . ASP A 1 91 ? 8.554 -3.932 -16.393 1.00 85.81 91 ASP A C 1
ATOM 698 O O . ASP A 1 91 ? 7.469 -3.351 -16.511 1.00 85.81 91 ASP A O 1
ATOM 702 N N . PRO A 1 92 ? 9.516 -3.404 -15.611 1.00 84.69 92 PRO A N 1
ATOM 703 C CA . PRO A 1 92 ? 9.289 -2.191 -14.858 1.00 84.69 92 PRO A CA 1
ATOM 704 C C . PRO A 1 92 ? 9.399 -0.955 -15.768 1.00 84.69 92 PRO A C 1
ATOM 706 O O . PRO A 1 92 ? 10.251 -0.917 -16.658 1.00 84.69 92 PRO A O 1
ATOM 709 N N . PRO A 1 93 ? 8.656 0.132 -15.475 1.00 78.25 93 PRO A N 1
ATOM 710 C CA . PRO A 1 93 ? 8.752 1.400 -16.212 1.00 78.25 93 PRO A CA 1
ATOM 711 C C . PRO A 1 93 ? 10.180 1.949 -16.323 1.00 78.25 93 PRO A C 1
ATOM 713 O O . PRO A 1 93 ? 10.549 2.577 -17.312 1.00 78.25 93 PRO A O 1
ATOM 716 N N . ALA A 1 94 ? 10.975 1.739 -15.274 1.00 84.06 94 ALA A N 1
ATOM 717 C CA . ALA A 1 94 ? 12.394 2.051 -15.228 1.00 84.06 94 ALA A CA 1
ATOM 718 C C . ALA A 1 94 ? 13.091 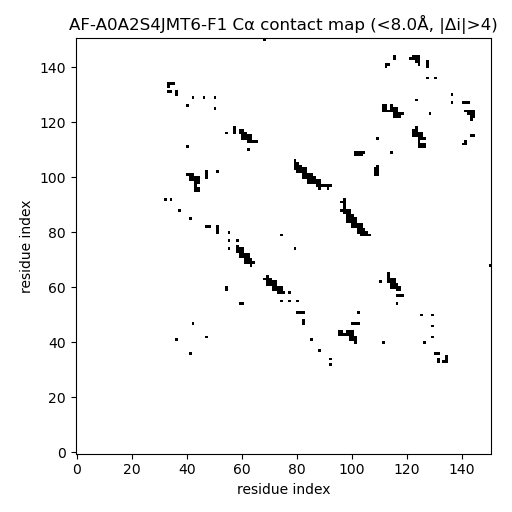1.109 -14.235 1.00 84.06 94 ALA A C 1
ATOM 720 O O . ALA A 1 94 ? 12.446 0.532 -13.353 1.00 84.06 94 ALA A O 1
ATOM 721 N N . ARG A 1 95 ? 14.414 0.947 -14.352 1.00 84.06 95 ARG A N 1
ATOM 722 C CA . ARG A 1 95 ? 15.187 -0.027 -13.551 1.00 84.06 95 ARG A CA 1
ATOM 723 C C . ARG A 1 95 ? 15.054 0.199 -12.044 1.00 84.06 95 ARG A C 1
ATOM 725 O O . ARG A 1 95 ? 15.043 -0.756 -11.274 1.00 84.06 95 ARG A O 1
ATOM 732 N N . GLU A 1 96 ? 14.913 1.444 -11.614 1.00 82.69 96 GLU A N 1
ATOM 733 C CA . GLU A 1 96 ? 14.684 1.832 -10.222 1.00 82.69 96 GLU A CA 1
ATOM 734 C C . GLU A 1 96 ? 13.336 1.345 -9.657 1.00 82.69 96 GLU A C 1
ATOM 736 O O . GLU A 1 96 ? 13.199 1.191 -8.441 1.00 82.69 96 GLU A O 1
ATOM 741 N N . HIS A 1 97 ? 12.357 1.053 -10.520 1.00 84.06 97 HIS A N 1
ATOM 742 C CA . HIS A 1 97 ? 11.047 0.518 -10.141 1.00 84.06 97 HIS A CA 1
ATOM 743 C C . HIS A 1 97 ? 10.992 -1.014 -10.152 1.00 84.06 97 HIS A C 1
ATOM 745 O O . HIS A 1 97 ? 9.970 -1.576 -9.769 1.00 84.06 97 HIS A O 1
ATOM 751 N N . ALA A 1 98 ? 12.078 -1.685 -10.551 1.00 88.88 98 ALA A N 1
ATOM 752 C CA . ALA A 1 98 ? 12.119 -3.138 -10.684 1.00 88.88 98 ALA A CA 1
ATOM 753 C C . ALA A 1 98 ? 11.910 -3.856 -9.347 1.00 88.88 98 ALA A C 1
ATOM 755 O O . ALA A 1 98 ? 11.211 -4.859 -9.284 1.00 88.88 98 ALA A O 1
ATOM 756 N N . ARG A 1 99 ? 12.499 -3.353 -8.256 1.00 92.00 99 ARG A N 1
ATOM 757 C CA . ARG A 1 99 ? 12.376 -3.994 -6.939 1.00 92.00 99 ARG A CA 1
ATOM 758 C C . ARG A 1 99 ? 10.999 -3.740 -6.347 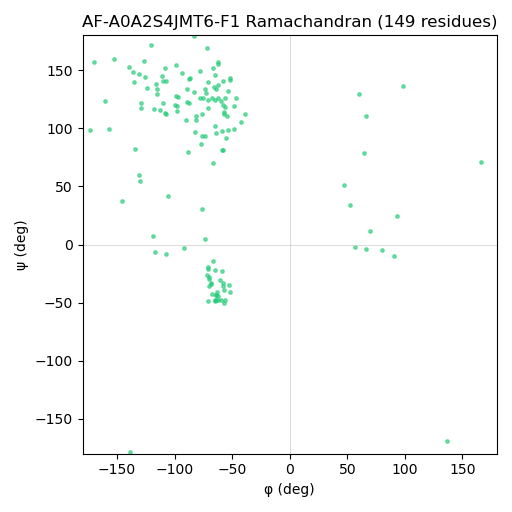1.00 92.00 99 ARG A C 1
ATOM 760 O O . ARG A 1 99 ? 10.602 -2.586 -6.183 1.00 92.00 99 ARG A O 1
ATOM 767 N N . ARG A 1 100 ? 10.325 -4.821 -5.968 1.00 93.19 100 ARG A N 1
ATOM 768 C CA . ARG A 1 100 ? 8.967 -4.817 -5.433 1.00 93.19 100 ARG A CA 1
ATOM 769 C C . ARG A 1 100 ? 8.947 -5.183 -3.955 1.00 93.19 100 ARG A C 1
ATOM 771 O O . ARG A 1 100 ? 9.743 -6.001 -3.492 1.00 93.19 100 ARG A O 1
ATOM 778 N N . TYR A 1 101 ? 8.037 -4.557 -3.219 1.00 95.12 101 TYR A N 1
ATOM 779 C CA . TYR A 1 101 ? 7.901 -4.686 -1.776 1.00 95.12 101 TYR A CA 1
ATOM 780 C C . TYR A 1 101 ? 6.438 -4.863 -1.377 1.00 95.12 101 TYR A C 1
ATOM 782 O O . TYR A 1 101 ? 5.557 -4.172 -1.890 1.00 95.12 101 TYR A O 1
ATOM 790 N N . GLN A 1 102 ? 6.216 -5.748 -0.413 1.00 95.81 102 GLN A N 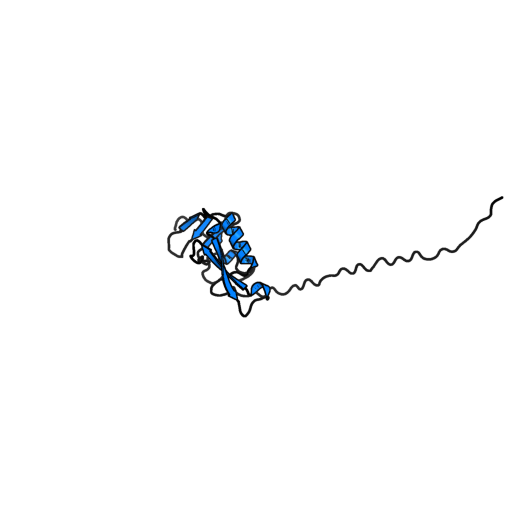1
ATOM 791 C CA . GLN A 1 102 ? 4.949 -5.933 0.285 1.00 95.81 102 GLN A CA 1
ATOM 792 C C . GLN A 1 102 ? 5.089 -5.375 1.703 1.00 95.81 102 GLN A C 1
ATOM 794 O O . GLN A 1 102 ? 6.137 -5.541 2.335 1.00 95.81 102 GLN A O 1
ATOM 799 N N . LEU A 1 103 ? 4.049 -4.711 2.209 1.00 95.56 103 LEU A N 1
ATOM 800 C CA . LEU A 1 103 ? 4.024 -4.301 3.610 1.00 95.56 103 LEU A CA 1
ATOM 801 C C . LEU A 1 103 ? 3.459 -5.415 4.481 1.00 95.56 103 LEU A C 1
ATOM 803 O O . LEU A 1 103 ? 2.516 -6.099 4.087 1.00 95.56 103 LEU A O 1
ATOM 807 N N . TYR A 1 104 ? 4.038 -5.564 5.663 1.00 96.25 104 TYR A N 1
ATOM 808 C CA . TYR A 1 104 ? 3.624 -6.517 6.675 1.00 96.25 104 TYR A CA 1
ATOM 809 C C . TYR A 1 104 ? 3.329 -5.778 7.972 1.00 96.25 104 TYR A C 1
ATOM 811 O O . TYR A 1 104 ? 4.114 -4.922 8.379 1.00 96.25 104 TYR A O 1
ATOM 819 N N . LEU A 1 105 ? 2.211 -6.118 8.605 1.00 93.50 105 LEU A N 1
ATOM 820 C CA . LEU A 1 105 ? 1.859 -5.694 9.950 1.00 93.50 105 LEU A CA 1
ATOM 821 C C . LEU A 1 105 ? 1.870 -6.932 10.850 1.00 93.50 105 LEU A C 1
ATOM 823 O O . LEU A 1 105 ? 1.066 -7.835 10.632 1.00 93.50 105 LEU A O 1
ATOM 827 N N . LYS A 1 106 ? 2.769 -6.982 11.843 1.00 90.88 106 LYS A N 1
ATOM 828 C CA . LYS A 1 106 ? 2.927 -8.141 12.750 1.00 90.88 106 L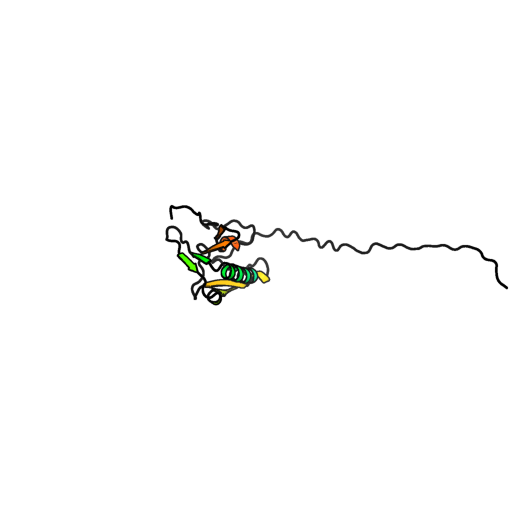YS A CA 1
ATOM 829 C C . LYS A 1 106 ? 2.976 -9.476 11.985 1.00 90.88 106 LYS A C 1
ATOM 831 O O . LYS A 1 106 ? 2.192 -10.381 12.243 1.00 90.88 106 LYS A O 1
ATOM 836 N N . ASP A 1 107 ? 3.851 -9.550 10.981 1.00 89.75 107 ASP A N 1
ATOM 837 C CA . ASP A 1 107 ? 4.042 -10.708 10.090 1.00 89.75 107 ASP A CA 1
ATOM 838 C C . ASP A 1 107 ? 2.888 -11.075 9.142 1.00 89.75 107 ASP A C 1
ATOM 840 O O . ASP A 1 107 ? 3.084 -11.920 8.265 1.00 89.75 107 ASP A O 1
ATOM 844 N N . ALA A 1 108 ? 1.739 -10.403 9.208 1.00 93.38 108 ALA A N 1
ATOM 845 C CA . ALA A 1 108 ? 0.671 -10.563 8.226 1.00 93.38 108 ALA A CA 1
ATOM 846 C C . ALA A 1 108 ? 0.856 -9.580 7.056 1.00 93.38 108 ALA A C 1
ATOM 848 O O . ALA A 1 108 ? 1.116 -8.397 7.298 1.00 93.38 108 ALA A O 1
ATOM 849 N N . PRO A 1 109 ? 0.734 -10.017 5.787 1.00 94.75 109 PRO A N 1
ATOM 850 C CA . PRO A 1 109 ? 0.778 -9.095 4.663 1.00 94.75 109 PRO A CA 1
ATOM 851 C C . PRO A 1 109 ? -0.416 -8.144 4.740 1.00 94.75 109 PRO A C 1
ATOM 853 O O . PRO A 1 109 ? -1.553 -8.557 4.957 1.00 94.75 109 PRO A O 1
ATOM 856 N N . LEU A 1 110 ? -0.150 -6.859 4.548 1.00 93.62 110 LEU A N 1
ATOM 857 C CA . LEU A 1 110 ? -1.179 -5.838 4.497 1.00 93.62 110 LEU A CA 1
ATOM 858 C C . LEU A 1 110 ? -2.136 -6.090 3.323 1.00 93.62 110 LEU A C 1
ATOM 860 O O . LEU A 1 110 ? -1.701 -6.163 2.170 1.00 93.62 110 LEU A O 1
ATOM 864 N N . ASP A 1 111 ? -3.434 -6.153 3.615 1.00 92.38 111 ASP A N 1
ATOM 865 C CA . ASP A 1 111 ? -4.481 -6.187 2.596 1.00 92.38 111 ASP A CA 1
ATOM 866 C C . ASP A 1 111 ? -4.678 -4.786 2.007 1.00 92.38 111 ASP A C 1
ATOM 868 O O . ASP A 1 111 ? -5.426 -3.960 2.531 1.00 92.38 111 ASP A O 1
ATOM 872 N N . TRP A 1 112 ? -3.983 -4.503 0.911 1.00 91.38 112 TRP A N 1
ATOM 873 C CA . TRP A 1 112 ? -4.013 -3.205 0.239 1.00 91.38 112 TRP A CA 1
ATOM 874 C C . TRP A 1 112 ? -5.408 -2.762 -0.211 1.00 91.38 112 TRP A C 1
ATOM 876 O O . TRP A 1 112 ? -5.724 -1.572 -0.130 1.00 91.38 112 TRP A O 1
ATOM 886 N N . GLN A 1 113 ? -6.249 -3.701 -0.650 1.00 89.75 113 GLN A N 1
ATOM 887 C CA . GLN A 1 113 ? -7.576 -3.397 -1.189 1.00 89.75 113 GLN A CA 1
ATOM 888 C C . GLN A 1 113 ? -8.544 -2.952 -0.091 1.00 89.75 113 GLN A C 1
ATOM 890 O O . GLN A 1 113 ? -9.463 -2.174 -0.351 1.00 89.75 113 GLN A O 1
ATOM 895 N N . ASN A 1 114 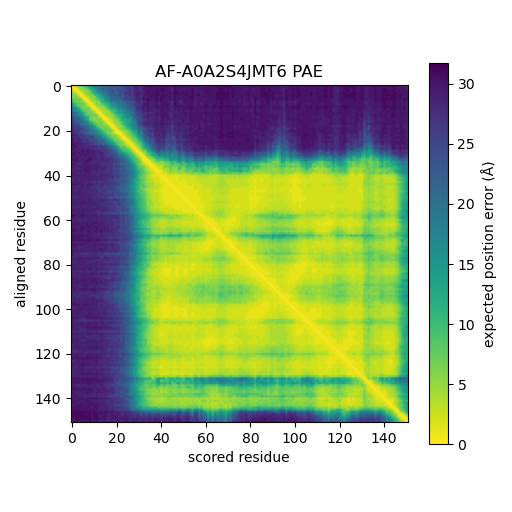? -8.304 -3.397 1.144 1.00 92.38 114 ASN A N 1
ATOM 896 C CA . ASN A 1 114 ? -9.180 -3.138 2.282 1.00 92.38 114 ASN A CA 1
ATOM 897 C C . ASN A 1 114 ? -8.517 -2.347 3.415 1.00 92.38 114 ASN A C 1
ATOM 899 O O . ASN A 1 114 ? -9.137 -2.157 4.457 1.00 92.38 114 ASN A O 1
ATOM 903 N N . SER A 1 115 ? -7.296 -1.849 3.220 1.00 93.69 115 SER A N 1
ATOM 904 C CA . SER A 1 115 ? -6.583 -1.044 4.213 1.00 93.69 115 SER A CA 1
ATOM 905 C C . SER A 1 115 ? -6.682 0.452 3.930 1.00 93.69 115 SER A C 1
ATOM 907 O O . SER A 1 115 ? -6.322 0.932 2.851 1.00 93.69 115 SER A O 1
ATOM 909 N N . PHE A 1 116 ? -7.105 1.212 4.937 1.00 93.25 116 PHE A N 1
ATOM 910 C CA . PHE A 1 116 ? -7.347 2.650 4.856 1.00 93.25 116 PHE A CA 1
ATOM 911 C C . PHE A 1 116 ? -6.576 3.406 5.935 1.00 93.25 116 PHE A C 1
ATOM 913 O O . PHE A 1 116 ? -6.458 2.952 7.070 1.00 93.25 116 PHE A O 1
ATOM 920 N N . ILE A 1 117 ? -6.102 4.605 5.600 1.00 92.38 117 ILE A N 1
ATOM 921 C CA . ILE A 1 117 ? -5.485 5.530 6.556 1.00 92.38 117 ILE A CA 1
ATOM 922 C C . ILE A 1 117 ? -6.149 6.896 6.493 1.00 92.38 117 ILE A C 1
ATOM 924 O O . ILE A 1 117 ? -6.708 7.291 5.469 1.00 92.38 117 ILE A O 1
ATOM 928 N N . ARG A 1 118 ? -6.017 7.669 7.572 1.00 88.75 118 ARG A N 1
ATOM 929 C CA . ARG A 1 118 ? -6.412 9.075 7.551 1.00 88.75 118 ARG A CA 1
ATOM 930 C C . ARG A 1 118 ? -5.362 9.906 6.812 1.00 88.75 118 ARG A C 1
ATOM 932 O O . ARG A 1 118 ? -4.254 10.101 7.314 1.00 88.75 118 ARG A O 1
ATOM 939 N N . TYR A 1 119 ? -5.721 10.442 5.651 1.00 85.19 119 TYR A N 1
ATOM 940 C CA . TYR A 1 119 ? -4.873 11.307 4.834 1.00 85.19 119 TYR A CA 1
ATOM 941 C C . TYR A 1 119 ? -5.630 12.583 4.460 1.00 85.19 119 TYR A C 1
ATOM 943 O O . TYR A 1 119 ? -6.702 12.529 3.873 1.00 85.19 119 TYR A O 1
ATOM 951 N N . ARG A 1 120 ? -5.079 13.751 4.826 1.00 85.75 120 ARG A N 1
ATOM 952 C CA . ARG A 1 120 ? -5.709 15.073 4.603 1.00 85.75 120 ARG A CA 1
ATOM 953 C C . ARG A 1 120 ? -7.154 15.187 5.130 1.00 85.75 120 ARG A C 1
ATOM 955 O O . ARG A 1 120 ? -7.963 15.903 4.558 1.00 85.75 120 ARG A O 1
ATOM 962 N N . GLY A 1 121 ? -7.451 14.515 6.242 1.00 84.38 121 GLY A N 1
ATOM 963 C CA . GLY A 1 121 ? -8.762 14.561 6.903 1.00 84.38 121 GLY A CA 1
ATOM 964 C C . GLY A 1 121 ? -9.755 13.499 6.432 1.00 84.38 121 GLY A C 1
ATOM 965 O O . GLY A 1 121 ? -10.757 13.303 7.104 1.00 84.38 121 GLY A O 1
ATOM 966 N N . GLU A 1 122 ? -9.454 12.766 5.362 1.00 87.44 122 GLU A N 1
ATOM 967 C CA . GLU A 1 122 ? -10.323 11.715 4.822 1.00 87.44 122 GLU A CA 1
A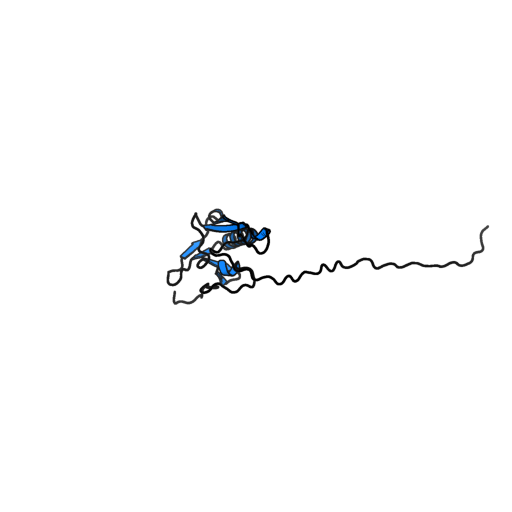TOM 968 C C . GLU A 1 122 ? -9.730 10.324 5.086 1.00 87.44 122 GLU A C 1
ATOM 970 O O . GLU A 1 122 ? -8.508 10.164 5.164 1.00 87.44 122 GLU A O 1
ATOM 975 N N . MET A 1 123 ? -10.587 9.306 5.201 1.00 89.50 123 MET A N 1
ATOM 976 C CA . MET A 1 123 ? -10.165 7.904 5.209 1.00 89.50 123 MET A CA 1
ATOM 977 C C . MET A 1 123 ? -9.951 7.430 3.773 1.00 89.50 123 MET A C 1
ATOM 979 O O . MET A 1 123 ? -10.912 7.228 3.029 1.00 89.50 123 MET A O 1
ATOM 983 N N . VAL A 1 124 ? -8.688 7.261 3.386 1.00 90.19 124 VAL A N 1
ATOM 984 C CA . VAL A 1 124 ? -8.288 6.938 2.013 1.00 90.19 124 VAL A CA 1
ATOM 985 C C . VAL A 1 124 ? -7.632 5.566 1.967 1.00 90.19 124 VAL A C 1
ATOM 987 O O . VAL A 1 124 ? -6.823 5.220 2.831 1.00 90.19 124 VAL A O 1
ATOM 990 N N . ASN A 1 125 ? -7.982 4.789 0.949 1.00 91.62 125 ASN A N 1
ATOM 991 C CA . ASN A 1 125 ? -7.400 3.483 0.695 1.00 91.62 125 ASN A CA 1
ATOM 992 C C . ASN A 1 125 ? -5.913 3.597 0.340 1.00 91.62 125 ASN A C 1
ATOM 994 O O . ASN A 1 125 ? -5.508 4.441 -0.465 1.00 91.62 125 ASN A O 1
ATOM 998 N N . LEU A 1 126 ? -5.100 2.727 0.935 1.00 90.50 126 LEU A N 1
ATOM 999 C CA . LEU A 1 126 ? -3.656 2.738 0.741 1.00 90.50 126 LEU A CA 1
ATOM 1000 C C . LEU A 1 126 ? -3.251 2.361 -0.682 1.00 90.50 126 LEU A C 1
ATOM 1002 O O . LEU A 1 126 ? -2.392 3.036 -1.240 1.00 90.50 126 LEU A O 1
ATOM 1006 N N . GLN A 1 127 ? -3.871 1.350 -1.296 1.00 90.19 127 GLN A N 1
ATOM 1007 C CA . GLN A 1 127 ? -3.598 1.022 -2.696 1.00 90.19 127 GLN A CA 1
ATOM 1008 C C . GLN A 1 127 ? -3.857 2.236 -3.587 1.00 90.19 127 GLN A C 1
ATOM 1010 O O . GLN A 1 127 ? -2.963 2.660 -4.304 1.00 90.19 127 GLN A O 1
ATOM 1015 N N . GLY A 1 128 ? -5.023 2.874 -3.461 1.00 87.56 128 GLY A N 1
ATOM 1016 C CA . GLY A 1 128 ? -5.385 4.050 -4.256 1.00 87.56 128 GLY A CA 1
ATOM 1017 C C . GLY A 1 128 ? -4.442 5.247 -4.073 1.00 87.56 128 GLY A C 1
ATOM 1018 O O . GLY A 1 128 ? -4.223 6.001 -5.017 1.00 87.56 128 GLY A O 1
ATOM 1019 N N . LEU A 1 129 ? -3.840 5.414 -2.889 1.00 86.94 129 LEU A N 1
ATOM 1020 C CA . LEU A 1 129 ? -2.828 6.451 -2.639 1.00 86.94 129 LEU A CA 1
ATOM 1021 C C . LEU A 1 129 ? -1.497 6.193 -3.362 1.00 86.94 129 LEU A C 1
ATOM 1023 O O . LEU A 1 129 ? -0.765 7.150 -3.635 1.00 86.94 129 LEU A O 1
ATOM 1027 N N . PHE A 1 130 ? -1.170 4.925 -3.619 1.00 85.31 130 PHE A N 1
ATOM 1028 C CA . PHE A 1 130 ? 0.130 4.495 -4.137 1.00 85.31 130 PHE A CA 1
ATOM 1029 C C . PHE A 1 130 ? 0.081 3.841 -5.523 1.00 85.31 130 PHE A C 1
ATOM 1031 O O . PHE 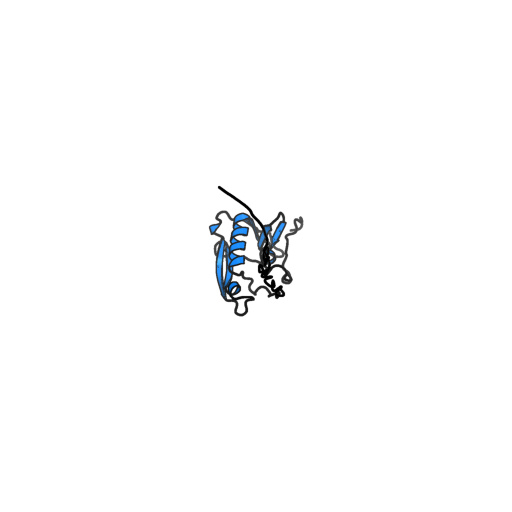A 1 130 ? 1.138 3.615 -6.108 1.00 85.31 130 PHE A O 1
ATOM 1038 N N . THR A 1 131 ? -1.098 3.591 -6.096 1.00 78.06 131 THR A N 1
ATOM 1039 C CA . THR A 1 131 ? -1.239 3.354 -7.535 1.00 78.06 131 THR A CA 1
ATOM 1040 C C . THR A 1 131 ? -0.644 4.568 -8.240 1.00 78.06 131 THR A C 1
ATOM 1042 O O . THR A 1 131 ? -0.984 5.700 -7.884 1.00 78.06 131 THR A O 1
ATOM 1045 N N . TYR A 1 132 ? 0.308 4.358 -9.159 1.00 64.12 132 TYR A N 1
ATOM 1046 C CA . TYR A 1 132 ? 1.116 5.447 -9.709 1.00 64.12 132 TYR A CA 1
ATOM 1047 C C . TYR A 1 132 ? 0.221 6.622 -10.101 1.00 64.12 132 TYR A C 1
ATOM 1049 O O . TYR A 1 132 ? -0.786 6.465 -10.788 1.00 64.12 132 TYR A O 1
ATOM 1057 N N . ARG A 1 133 ? 0.556 7.798 -9.571 1.00 56.66 133 ARG A N 1
ATOM 1058 C CA . ARG A 1 133 ? -0.264 9.007 -9.662 1.00 56.66 133 ARG A CA 1
ATOM 1059 C C . ARG A 1 133 ? -0.700 9.195 -11.119 1.00 56.66 133 ARG A C 1
ATOM 1061 O O . ARG A 1 133 ? 0.170 9.336 -11.975 1.00 56.66 133 ARG A O 1
ATOM 1068 N N . ASN A 1 134 ? -2.013 9.194 -11.365 1.00 57.25 134 ASN A N 1
ATOM 1069 C CA . ASN A 1 134 ? -2.682 9.304 -12.676 1.00 57.25 134 ASN A CA 1
ATOM 1070 C C . ASN A 1 134 ? -3.036 7.986 -13.399 1.00 57.25 134 ASN A C 1
ATOM 1072 O O . ASN A 1 134 ? -3.178 7.991 -14.621 1.00 57.25 134 ASN A O 1
ATOM 1076 N N . GLN A 1 135 ? -3.207 6.876 -12.681 1.00 66.62 135 GLN A N 1
ATOM 1077 C CA . GLN A 1 135 ? -3.748 5.635 -13.253 1.00 66.62 135 GLN A CA 1
ATOM 1078 C C . GLN A 1 135 ? -5.234 5.450 -12.960 1.00 66.62 135 GLN A C 1
ATOM 1080 O O . GLN A 1 135 ? -5.750 5.958 -11.962 1.00 66.62 135 GLN A O 1
ATOM 1085 N N . GLU A 1 136 ? -5.905 4.695 -13.830 1.00 73.12 136 GLU A N 1
ATOM 1086 C CA . GLU A 1 136 ? -7.241 4.181 -13.551 1.00 73.12 136 GLU A CA 1
ATOM 1087 C C . GLU A 1 136 ? -7.189 3.249 -12.334 1.00 73.12 136 GLU A C 1
ATOM 1089 O O . GLU A 1 136 ? -6.250 2.466 -12.163 1.00 73.12 136 GLU A O 1
ATOM 1094 N N . LEU A 1 137 ? -8.175 3.377 -11.447 1.00 76.56 137 LEU A N 1
ATOM 1095 C CA . LEU A 1 137 ? -8.262 2.527 -10.268 1.00 76.56 137 LEU A CA 1
ATOM 1096 C C . LEU A 1 137 ? -8.649 1.102 -10.696 1.00 76.56 137 LEU A C 1
ATOM 1098 O O . LEU A 1 137 ? -9.524 0.954 -11.550 1.00 76.56 137 LEU A O 1
ATOM 1102 N N . PRO A 1 138 ? -8.062 0.056 -10.086 1.00 76.12 138 PRO A N 1
ATOM 1103 C CA . PRO A 1 138 ? -8.512 -1.312 -10.301 1.00 76.12 138 PRO A CA 1
ATOM 1104 C C . PRO A 1 138 ? -10.027 -1.457 -10.068 1.00 76.12 138 PRO A C 1
ATOM 1106 O O . PRO A 1 138 ? -10.559 -0.831 -9.141 1.00 76.12 138 PRO A O 1
ATOM 1109 N N . PRO A 1 139 ? -10.729 -2.293 -10.857 1.00 76.62 139 PRO A N 1
ATOM 1110 C CA . PRO A 1 139 ? -12.152 -2.542 -10.659 1.00 76.62 139 PRO A CA 1
ATOM 1111 C C . PRO A 1 139 ? -12.449 -2.979 -9.221 1.00 76.62 139 PRO A C 1
ATOM 1113 O O . PRO A 1 139 ? -11.781 -3.855 -8.678 1.00 76.62 139 PRO A O 1
ATOM 1116 N N . GLY A 1 140 ? -13.454 -2.362 -8.597 1.00 79.69 140 GLY A N 1
ATOM 1117 C CA . GLY A 1 140 ? -13.862 -2.681 -7.224 1.00 79.69 140 GLY A CA 1
ATOM 1118 C C . GLY A 1 140 ? -13.011 -2.047 -6.116 1.00 79.69 140 GLY A C 1
ATOM 1119 O O . GLY A 1 140 ? -13.384 -2.155 -4.946 1.00 79.69 140 GLY A O 1
ATOM 1120 N N . LEU A 1 141 ? -11.922 -1.334 -6.439 1.00 83.88 141 LEU A N 1
ATOM 1121 C CA . LEU A 1 141 ? -11.128 -0.640 -5.427 1.00 83.88 141 LEU A CA 1
ATOM 1122 C C . LEU A 1 141 ? -11.889 0.573 -4.870 1.00 83.88 141 LEU A C 1
ATOM 1124 O O . LEU A 1 141 ? -12.167 1.548 -5.571 1.00 83.88 141 LEU A O 1
ATOM 1128 N N . ARG A 1 142 ? -12.186 0.546 -3.569 1.00 87.31 142 ARG A N 1
ATOM 1129 C CA . ARG A 1 142 ? -12.824 1.666 -2.865 1.00 87.31 142 ARG A CA 1
ATOM 1130 C C . ARG A 1 142 ? -11.775 2.698 -2.490 1.00 87.31 142 ARG A C 1
ATOM 1132 O O . ARG A 1 142 ? -10.974 2.451 -1.601 1.00 87.31 142 ARG A O 1
ATOM 1139 N N . LEU A 1 143 ? -11.798 3.875 -3.116 1.00 84.88 143 LEU A N 1
ATOM 1140 C CA . LEU A 1 143 ? -10.817 4.925 -2.814 1.00 84.88 143 LEU A CA 1
ATOM 1141 C C . LEU A 1 143 ? -10.992 5.516 -1.407 1.00 84.88 143 LEU A C 1
ATOM 1143 O O . LEU A 1 143 ? -10.013 5.913 -0.775 1.00 84.88 143 LEU A O 1
ATOM 1147 N N . ARG A 1 144 ? -12.233 5.604 -0.926 1.00 86.44 144 ARG A N 1
ATOM 1148 C CA . ARG A 1 144 ? -12.587 6.245 0.343 1.00 86.44 144 ARG A CA 1
ATOM 1149 C C . ARG A 1 144 ? -13.582 5.392 1.112 1.00 86.44 144 ARG A C 1
ATOM 1151 O O . ARG A 1 144 ? -14.415 4.725 0.497 1.00 86.44 144 ARG A O 1
ATOM 1158 N N . LEU A 1 145 ? -13.518 5.455 2.438 1.00 82.25 145 LEU A N 1
ATOM 1159 C CA . LEU A 1 145 ? -14.618 4.993 3.281 1.00 82.25 145 LEU A CA 1
ATOM 1160 C C . LEU A 1 145 ? -15.659 6.105 3.382 1.00 82.25 145 LEU A C 1
ATOM 1162 O O . LEU A 1 145 ? -15.321 7.257 3.642 1.00 82.25 145 LEU A O 1
ATOM 1166 N N . SER A 1 146 ? -16.922 5.757 3.161 1.00 69.12 146 SER A N 1
ATOM 1167 C CA . SER A 1 146 ? -18.047 6.635 3.465 1.00 69.12 146 SER A CA 1
ATOM 1168 C C . SER A 1 146 ? -18.250 6.672 4.984 1.00 69.12 146 SER A C 1
ATOM 1170 O O . SER A 1 146 ? -18.296 5.616 5.626 1.00 69.12 146 SER A O 1
ATOM 1172 N N . ASP A 1 147 ? -18.432 7.862 5.554 1.00 55.69 147 ASP A N 1
ATOM 1173 C CA . ASP A 1 147 ? -18.791 8.071 6.970 1.00 55.69 147 ASP A CA 1
ATOM 1174 C C . ASP A 1 147 ? -20.287 7.773 7.250 1.00 55.69 147 ASP A C 1
ATOM 1176 O O . ASP A 1 147 ? -20.922 8.416 8.081 1.00 55.69 147 ASP A O 1
ATOM 1180 N N . GLY A 1 148 ? -20.890 6.838 6.508 1.00 44.59 148 GLY A N 1
ATOM 1181 C CA . GLY A 1 148 ? -22.329 6.564 6.548 1.00 44.59 148 GLY A CA 1
ATOM 1182 C C . GLY A 1 148 ? -22.736 5.559 7.640 1.00 44.59 148 GLY A C 1
ATOM 1183 O O . GLY A 1 148 ? -22.007 4.587 7.842 1.00 44.59 148 GLY A O 1
ATOM 1184 N N . PRO A 1 149 ? -23.900 5.751 8.294 1.00 36.38 149 PRO A N 1
ATOM 1185 C CA . PRO A 1 149 ? -24.387 4.948 9.424 1.00 36.38 149 PRO A CA 1
ATOM 1186 C C . PRO A 1 149 ? -24.904 3.539 9.077 1.00 36.38 149 PRO A C 1
ATOM 1188 O O . PRO A 1 149 ? -25.364 2.848 9.977 1.00 36.38 149 PRO A O 1
ATOM 1191 N N . ASP A 1 150 ? -24.797 3.090 7.824 1.00 44.66 150 ASP A N 1
ATOM 1192 C CA . ASP A 1 150 ? -25.247 1.755 7.392 1.00 44.66 150 ASP A CA 1
ATOM 1193 C C . ASP A 1 150 ? -24.065 0.794 7.153 1.00 44.66 150 ASP A C 1
ATOM 1195 O O . ASP A 1 150 ? -24.010 0.088 6.146 1.00 44.66 150 ASP A O 1
ATOM 1199 N N . SER A 1 151 ? -23.069 0.824 8.048 1.00 43.22 151 SER A N 1
ATOM 1200 C CA . SER A 1 151 ? -22.043 -0.231 8.154 1.00 43.22 151 SER A CA 1
ATOM 1201 C C . SER A 1 151 ? -22.416 -1.183 9.274 1.00 43.22 151 SER A C 1
ATOM 1203 O O . SER A 1 151 ? -22.667 -0.658 10.381 1.00 43.22 151 SER A O 1
#

Organism: NCBI:txid1187066

Radius of gyration: 28.68 Å; Cα contacts (8 Å, |Δi|>4): 192; chains: 1; bounding box: 83×82×49 Å

Solvent-accessible surface area (backbone atoms only — not comparable to full-atom values): 9728 Å² total; per-residue (Å²): 136,88,88,87,88,88,82,88,83,87,81,78,88,77,83,78,92,79,79,78,67,75,80,70,65,75,73,74,78,61,76,77,74,78,71,78,75,52,87,77,78,52,29,30,62,67,54,39,54,49,49,54,53,51,49,52,72,52,33,42,40,34,41,44,52,91,98,51,74,71,42,81,42,69,52,83,56,60,78,46,53,44,76,42,84,69,50,68,50,93,81,42,97,43,80,81,47,16,46,26,26,38,48,25,49,75,88,40,71,60,57,45,76,31,26,27,32,67,54,98,90,39,47,32,19,48,42,65,73,63,44,63,91,88,55,84,77,63,89,90,62,55,54,56,68,76,96,59,91,89,117

Foldseek 3Di:
DDDDDDDDDDDDPDDPPDDPPPPPPVPPPPVPPLDFADVVGWFFPVLQVVLLVQCLVQQWKWFADPPDDIDIGGCPDSVQKDWDWPAFDPDDPDPSRGTTTFIGGNNHTDPQQRIWTQDPNFTAGNSLVRSPPPHDDPPPRDGGDDPDPPD

Sequence (151 aa):
MRPVIFLRSALALSLALCLIAPLATLHASGRIAIHPAPDPFTLNSRDAVQAVWMIRRSRLLILAPPGGDREIIYLENPLDLEARYAGTDPDPPAREHARRYQLYLKDAPLDWQNSFIRYRGEMVNLQGLFTYRNQELPPGLRLRLSDGPDS